Protein AF-A0A4Y8C346-F1 (afdb_monomer_lite)

Sequence (76 aa):
LGLFNLYNLLVASACVNELVKPDLKDLEKAISGFGGVCGRVEQVAKGVIVDFAHTPDGIEKVLDTLKNKKLIVVFG

Structure (mmCIF, N/CA/C/O backbone):
data_AF-A0A4Y8C346-F1
#
_entry.id   AF-A0A4Y8C346-F1
#
loop_
_atom_site.group_PDB
_atom_site.id
_atom_site.type_symbol
_atom_site.label_atom_id
_atom_site.label_alt_id
_atom_site.label_comp_id
_atom_site.label_asym_id
_atom_site.label_entity_id
_atom_site.label_seq_id
_atom_site.pdbx_PDB_ins_code
_atom_site.Cartn_x
_atom_site.Cartn_y
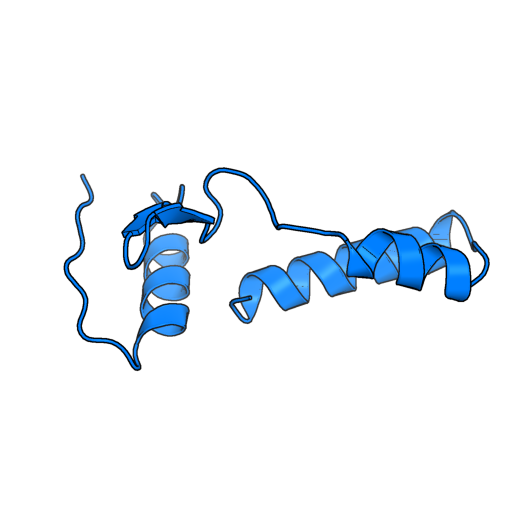_atom_site.Cartn_z
_atom_site.occupancy
_atom_site.B_iso_or_equiv
_atom_site.auth_seq_id
_atom_site.auth_comp_id
_atom_site.auth_asym_id
_atom_site.auth_atom_id
_atom_site.pdbx_PDB_model_num
ATOM 1 N N . LEU A 1 1 ? -5.506 5.247 -2.973 1.00 60.81 1 LEU A N 1
ATOM 2 C CA . LEU A 1 1 ? -4.102 4.940 -2.619 1.00 60.81 1 LEU A CA 1
ATOM 3 C C . LEU A 1 1 ? -3.641 5.956 -1.586 1.00 60.81 1 LEU A C 1
ATOM 5 O O . LEU A 1 1 ? -3.924 7.133 -1.771 1.00 60.81 1 LEU A O 1
ATOM 9 N N . GLY A 1 2 ? -2.998 5.521 -0.503 1.00 75.06 2 GLY A N 1
ATOM 10 C CA . GLY A 1 2 ? -2.278 6.451 0.373 1.00 75.06 2 GLY A CA 1
ATOM 11 C C . GLY A 1 2 ? -1.063 7.048 -0.335 1.00 75.06 2 GLY A C 1
ATOM 12 O O . GLY A 1 2 ? -0.572 6.453 -1.299 1.00 75.06 2 GLY A O 1
ATOM 13 N N . LEU A 1 3 ? -0.561 8.190 0.149 1.00 82.31 3 LEU A N 1
ATOM 14 C CA . LEU A 1 3 ? 0.618 8.864 -0.422 1.00 82.31 3 LEU A CA 1
ATOM 15 C C . LEU A 1 3 ? 1.824 7.922 -0.526 1.00 82.31 3 LEU A C 1
ATOM 17 O O . LEU A 1 3 ? 2.531 7.931 -1.527 1.00 82.31 3 LEU A O 1
ATOM 21 N N . PHE A 1 4 ? 2.006 7.046 0.461 1.00 82.50 4 PHE A N 1
ATOM 22 C CA . PHE A 1 4 ? 3.087 6.064 0.458 1.00 82.50 4 PHE A CA 1
ATOM 23 C C . PHE A 1 4 ? 3.011 5.095 -0.735 1.00 82.50 4 PHE A C 1
ATOM 25 O O . PHE A 1 4 ? 3.999 4.885 -1.434 1.00 82.50 4 PHE A O 1
ATOM 32 N N . ASN A 1 5 ? 1.824 4.556 -1.031 1.00 84.06 5 ASN A N 1
ATOM 33 C CA . ASN A 1 5 ? 1.646 3.661 -2.177 1.00 84.06 5 ASN A CA 1
ATOM 34 C C . ASN A 1 5 ? 1.777 4.404 -3.513 1.00 84.06 5 ASN A C 1
ATOM 36 O O . ASN A 1 5 ? 2.252 3.815 -4.480 1.00 84.06 5 ASN A O 1
ATOM 40 N N . LEU A 1 6 ? 1.403 5.688 -3.566 1.00 87.88 6 LEU A N 1
ATOM 41 C CA . LEU A 1 6 ? 1.650 6.524 -4.740 1.00 87.88 6 LEU A CA 1
ATOM 42 C C . LEU A 1 6 ? 3.154 6.699 -4.986 1.00 87.88 6 LEU A C 1
ATOM 44 O O . LEU A 1 6 ? 3.599 6.507 -6.112 1.00 87.88 6 LEU A O 1
ATOM 48 N N . TYR A 1 7 ? 3.945 6.997 -3.952 1.00 90.94 7 TYR A N 1
ATOM 49 C CA . TYR A 1 7 ? 5.400 7.102 -4.093 1.00 90.94 7 TYR A CA 1
ATOM 50 C C . TYR A 1 7 ? 6.034 5.792 -4.554 1.00 90.94 7 TYR A C 1
ATOM 52 O O . TYR A 1 7 ? 6.841 5.808 -5.481 1.00 90.94 7 TYR A O 1
ATOM 60 N N . ASN A 1 8 ? 5.621 4.657 -3.985 1.00 90.88 8 ASN A N 1
ATOM 61 C CA . ASN A 1 8 ? 6.116 3.347 -4.417 1.00 90.88 8 ASN A CA 1
ATOM 62 C C . ASN A 1 8 ? 5.798 3.080 -5.893 1.00 90.88 8 ASN A C 1
ATOM 64 O O . ASN A 1 8 ? 6.664 2.624 -6.638 1.00 90.88 8 ASN A O 1
ATOM 68 N N . LEU A 1 9 ? 4.577 3.406 -6.326 1.00 92.44 9 LEU A N 1
ATOM 69 C CA . LEU A 1 9 ? 4.162 3.248 -7.714 1.00 92.44 9 LEU A CA 1
ATOM 70 C C . LEU A 1 9 ? 4.961 4.160 -8.652 1.00 92.44 9 LEU A C 1
ATOM 72 O O . LEU A 1 9 ? 5.415 3.703 -9.697 1.00 92.44 9 LEU A O 1
ATOM 76 N N . LEU A 1 10 ? 5.169 5.425 -8.276 1.00 93.75 10 LEU A N 1
ATOM 77 C CA . LEU A 1 10 ? 5.945 6.383 -9.067 1.00 93.75 10 LEU A CA 1
ATOM 78 C C . LEU A 1 10 ? 7.405 5.953 -9.207 1.00 93.75 10 LEU A C 1
ATOM 80 O O . LEU A 1 10 ? 7.933 5.979 -10.315 1.00 93.75 10 LEU A O 1
ATOM 84 N N . VAL A 1 11 ? 8.040 5.510 -8.118 1.00 96.38 11 VAL A N 1
ATOM 85 C CA . VAL A 1 11 ? 9.422 5.007 -8.153 1.00 96.38 11 VAL A 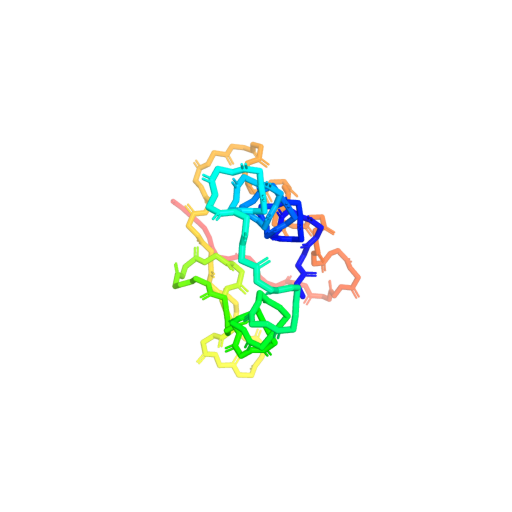CA 1
ATOM 86 C C . VAL A 1 11 ? 9.514 3.765 -9.035 1.00 96.38 11 VAL A C 1
ATOM 88 O O . VAL A 1 11 ? 10.360 3.721 -9.923 1.00 96.38 11 VAL A O 1
ATOM 91 N N . ALA A 1 12 ? 8.616 2.792 -8.859 1.00 95.06 12 ALA A N 1
ATOM 92 C CA . ALA A 1 12 ? 8.593 1.594 -9.697 1.00 95.06 12 ALA A CA 1
ATOM 93 C C . ALA A 1 12 ? 8.411 1.943 -11.185 1.00 95.06 12 ALA A C 1
ATOM 95 O O . ALA A 1 12 ? 9.138 1.433 -12.036 1.00 95.06 12 ALA A O 1
ATOM 96 N N . SER A 1 13 ? 7.496 2.865 -11.488 1.00 95.25 13 SER A N 1
ATOM 97 C CA . SER A 1 13 ? 7.232 3.329 -12.854 1.00 95.25 13 SER A CA 1
ATOM 98 C C . SER A 1 13 ? 8.442 4.042 -13.455 1.00 95.25 13 SER A C 1
ATOM 100 O O . SER A 1 13 ? 8.802 3.776 -14.598 1.00 95.25 13 SER A O 1
ATOM 102 N N . ALA A 1 14 ? 9.109 4.904 -12.680 1.00 96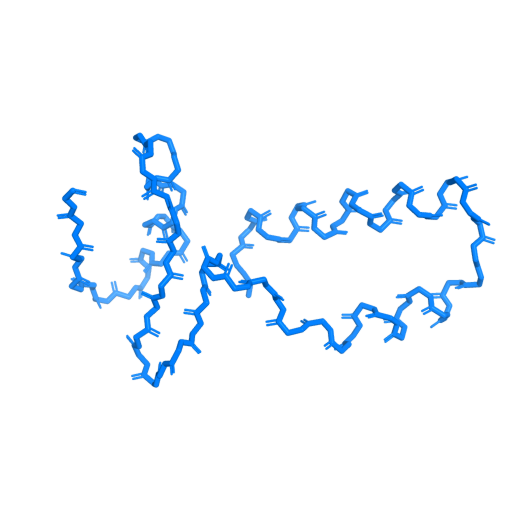.56 14 ALA A N 1
ATOM 103 C CA . ALA A 1 14 ? 10.317 5.603 -13.106 1.00 96.56 14 ALA A CA 1
ATOM 104 C C . ALA A 1 14 ? 11.472 4.627 -13.379 1.00 96.56 14 ALA A C 1
ATOM 106 O O . ALA A 1 14 ? 12.139 4.740 -14.405 1.00 96.56 14 ALA A O 1
ATOM 107 N N . CYS A 1 15 ? 11.669 3.628 -12.511 1.00 97.69 15 CYS A N 1
ATOM 108 C CA . CYS A 1 15 ? 12.671 2.583 -12.717 1.00 97.69 15 CYS A CA 1
ATOM 109 C C . CYS A 1 15 ? 12.408 1.783 -14.000 1.00 97.69 15 CYS A C 1
ATOM 111 O O . CYS A 1 15 ? 13.334 1.560 -14.775 1.00 97.69 15 CYS A O 1
ATOM 113 N N . VAL A 1 16 ? 11.160 1.374 -14.251 1.00 96.94 16 VAL A N 1
ATOM 114 C CA . VAL A 1 16 ? 10.798 0.659 -15.487 1.00 96.94 16 VAL A CA 1
ATOM 115 C C . VAL A 1 16 ? 11.016 1.547 -16.712 1.00 96.94 16 VAL A C 1
ATOM 117 O O . VAL A 1 16 ? 11.605 1.095 -17.694 1.00 96.94 16 VAL A O 1
ATOM 120 N N . ASN A 1 17 ? 10.595 2.811 -16.644 1.00 96.38 17 ASN A N 1
ATOM 121 C CA . ASN A 1 17 ? 10.771 3.762 -17.736 1.00 96.38 17 ASN A CA 1
ATOM 122 C C . ASN A 1 17 ? 12.250 3.969 -18.095 1.00 96.38 17 ASN A C 1
ATOM 124 O O . ASN A 1 17 ? 12.583 4.024 -19.273 1.00 96.38 17 ASN A O 1
ATOM 128 N N . GLU A 1 18 ? 13.141 4.031 -17.105 1.00 97.19 18 GLU A N 1
ATOM 129 C CA . GLU A 1 18 ? 14.573 4.239 -17.347 1.00 97.19 18 GLU A CA 1
ATOM 130 C C . GLU A 1 18 ? 15.293 2.968 -17.822 1.00 97.19 18 GLU A C 1
ATOM 132 O O . GLU A 1 18 ? 16.091 3.012 -18.760 1.00 97.19 18 GLU A O 1
ATOM 137 N N . LEU A 1 19 ? 15.014 1.824 -17.188 1.00 97.88 19 LEU A N 1
ATOM 138 C CA . LEU A 1 19 ? 15.755 0.582 -17.428 1.00 97.88 19 LEU A CA 1
ATOM 139 C C . LEU A 1 19 ? 15.255 -0.189 -18.652 1.00 97.88 19 LEU A C 1
ATOM 141 O O . LEU A 1 19 ? 16.056 -0.791 -19.364 1.00 97.88 19 LEU A O 1
ATOM 145 N N . VAL A 1 20 ? 13.940 -0.195 -18.882 1.00 96.44 20 VAL A N 1
ATOM 146 C CA . VAL A 1 20 ? 13.298 -0.980 -19.951 1.00 96.44 20 VAL A CA 1
ATOM 147 C C . VAL A 1 20 ? 12.932 -0.102 -21.146 1.00 96.44 20 VAL A C 1
ATOM 149 O O . VAL A 1 20 ? 12.946 -0.585 -22.275 1.00 96.44 20 VAL A O 1
ATOM 152 N N . LYS A 1 21 ? 12.640 1.186 -20.911 1.00 95.62 21 LYS A N 1
ATOM 153 C CA . LYS A 1 21 ? 12.220 2.161 -21.935 1.00 95.62 21 LYS A CA 1
ATOM 154 C C . LYS A 1 21 ? 11.040 1.668 -22.797 1.00 95.62 21 LYS A C 1
ATOM 156 O O . LYS A 1 21 ? 11.147 1.669 -24.024 1.00 95.62 21 LYS A O 1
ATOM 161 N N . PRO A 1 22 ? 9.930 1.212 -22.180 1.00 95.62 22 PRO A N 1
ATOM 162 C CA . PRO A 1 22 ? 8.745 0.791 -22.923 1.00 95.62 22 PRO A CA 1
ATOM 163 C C . PRO A 1 22 ? 8.051 1.988 -23.593 1.00 95.62 22 PRO A C 1
ATOM 165 O O . PRO A 1 22 ? 8.332 3.145 -23.274 1.00 95.62 22 PRO A O 1
ATOM 168 N N . ASP A 1 23 ? 7.080 1.715 -24.469 1.00 96.75 23 ASP A N 1
ATOM 169 C CA . ASP A 1 23 ? 6.108 2.739 -24.857 1.00 96.75 23 ASP A CA 1
ATOM 170 C C . ASP A 1 23 ? 5.338 3.200 -23.605 1.00 96.75 23 ASP A C 1
ATOM 172 O O . ASP A 1 23 ? 4.880 2.387 -22.793 1.00 96.75 23 ASP A O 1
ATOM 176 N N . LEU A 1 24 ? 5.191 4.516 -23.436 1.00 94.31 24 LEU A N 1
ATOM 177 C CA . LEU A 1 24 ? 4.501 5.093 -22.282 1.00 94.31 24 LEU A CA 1
ATOM 178 C C . LEU A 1 24 ? 3.047 4.620 -22.167 1.00 94.31 24 LEU A C 1
ATOM 180 O O . LEU A 1 24 ? 2.551 4.484 -21.051 1.00 94.31 24 LEU A O 1
ATOM 184 N N . LYS A 1 25 ? 2.375 4.322 -23.284 1.00 95.75 25 LYS A N 1
ATOM 185 C CA . LYS A 1 25 ? 1.006 3.787 -23.280 1.00 95.75 25 LYS A CA 1
ATOM 186 C C . LYS A 1 25 ? 0.941 2.382 -22.694 1.00 95.75 25 LYS A C 1
ATOM 188 O O . LYS A 1 25 ? -0.038 2.048 -22.029 1.00 95.75 25 LYS A O 1
ATOM 193 N N . ASP A 1 26 ? 1.968 1.565 -22.917 1.00 94.38 26 ASP A N 1
ATOM 194 C CA . ASP A 1 26 ? 2.035 0.224 -22.336 1.00 94.38 26 ASP A CA 1
ATOM 195 C C . ASP A 1 26 ? 2.264 0.303 -20.825 1.00 94.38 26 ASP A C 1
ATOM 197 O O . ASP A 1 26 ? 1.613 -0.415 -20.061 1.00 94.38 26 ASP A O 1
ATOM 201 N N . LEU A 1 27 ? 3.130 1.225 -20.386 1.00 94.31 27 LEU A N 1
ATOM 202 C CA . LEU A 1 27 ? 3.356 1.493 -18.967 1.00 94.31 27 LEU A CA 1
ATOM 203 C C . LEU A 1 27 ? 2.084 2.018 -18.284 1.00 94.31 27 LEU A C 1
ATOM 205 O O . LEU A 1 27 ? 1.704 1.516 -17.227 1.00 94.31 27 LEU A O 1
ATOM 209 N N . GLU A 1 28 ? 1.390 2.975 -18.907 1.00 94.31 28 GLU A N 1
ATOM 210 C CA . GLU A 1 28 ? 0.102 3.489 -18.429 1.00 94.31 28 GLU A CA 1
ATOM 211 C C . GLU A 1 28 ? -0.910 2.351 -18.273 1.00 94.31 28 GLU A C 1
ATOM 213 O O . GLU A 1 28 ? -1.455 2.154 -17.187 1.00 94.31 28 GLU A O 1
ATOM 218 N N . LYS A 1 29 ? -1.092 1.539 -19.321 1.00 94.31 29 LYS A N 1
ATOM 219 C CA . LYS A 1 29 ? -2.027 0.409 -19.318 1.00 94.31 29 LYS A CA 1
ATOM 220 C C . LYS A 1 29 ? -1.707 -0.609 -18.222 1.00 94.31 29 LYS A C 1
ATOM 222 O O . LYS A 1 29 ? -2.628 -1.115 -17.579 1.00 94.31 29 LYS A O 1
ATOM 227 N N . ALA A 1 30 ? -0.426 -0.904 -18.000 1.00 91.62 30 ALA A N 1
ATOM 228 C CA . ALA A 1 30 ? 0.011 -1.816 -16.946 1.00 91.62 30 ALA A CA 1
ATOM 229 C C . ALA A 1 30 ? -0.335 -1.286 -15.543 1.00 91.62 30 ALA A C 1
ATOM 231 O O . ALA A 1 30 ? -0.732 -2.057 -14.668 1.00 91.62 30 ALA A O 1
ATOM 232 N N . ILE A 1 31 ? -0.229 0.029 -15.336 1.00 92.06 31 ILE A N 1
ATOM 233 C CA . ILE A 1 31 ? -0.486 0.671 -14.042 1.00 92.06 31 ILE A CA 1
ATOM 234 C C . ILE A 1 31 ? -1.982 0.909 -13.804 1.00 92.06 31 ILE A C 1
ATOM 236 O O . ILE A 1 31 ? -2.444 0.768 -12.672 1.00 92.06 31 ILE A O 1
ATOM 240 N N . SER A 1 32 ? -2.766 1.235 -14.838 1.00 91.06 32 SER A N 1
ATOM 241 C CA . SER A 1 32 ? -4.199 1.544 -14.692 1.00 91.06 32 SER A CA 1
ATOM 242 C C . SER A 1 32 ? -5.010 0.398 -14.078 1.00 91.06 32 SER A C 1
ATOM 244 O O . SER A 1 32 ? -6.015 0.647 -13.415 1.00 91.06 32 SER A O 1
ATOM 246 N N . GLY A 1 33 ? -4.583 -0.851 -14.284 1.00 84.88 33 GLY A N 1
ATOM 247 C CA . GLY A 1 33 ? -5.222 -2.042 -13.715 1.00 84.88 33 GLY A CA 1
ATOM 248 C C . GLY A 1 33 ? -4.679 -2.471 -12.348 1.00 84.88 33 GLY A C 1
ATOM 249 O O . GLY A 1 33 ? -5.117 -3.490 -11.814 1.00 84.88 33 GLY A O 1
ATOM 250 N N . PHE A 1 34 ? -3.711 -1.748 -11.783 1.00 88.19 34 PHE A N 1
ATOM 251 C CA . PHE A 1 34 ? -3.035 -2.168 -10.563 1.00 88.19 34 PHE A CA 1
ATOM 252 C C . PHE A 1 34 ? -3.934 -1.988 -9.331 1.00 88.19 34 PHE A C 1
ATOM 254 O O . PHE A 1 34 ? -4.118 -0.885 -8.816 1.00 88.19 34 PHE A O 1
ATOM 261 N N . GLY A 1 35 ? -4.476 -3.101 -8.832 1.00 82.62 35 GLY A N 1
ATOM 262 C CA . GLY A 1 35 ? -5.370 -3.139 -7.668 1.00 82.62 35 GLY A CA 1
ATOM 263 C C . GLY A 1 35 ? -4.687 -2.925 -6.311 1.00 82.62 35 GLY A C 1
ATOM 264 O O . GLY A 1 35 ? -5.371 -2.883 -5.291 1.00 82.62 35 GLY A O 1
ATOM 265 N N . GLY A 1 36 ? -3.360 -2.776 -6.282 1.00 87.25 36 GLY A N 1
ATOM 266 C CA . GLY A 1 36 ? -2.568 -2.689 -5.057 1.00 87.25 36 GLY A CA 1
ATOM 267 C C . GLY A 1 36 ? -1.874 -4.002 -4.699 1.00 87.25 36 GLY A C 1
ATOM 268 O O . GLY A 1 36 ? -1.787 -4.926 -5.505 1.00 87.25 36 GLY A O 1
ATOM 269 N N . VAL A 1 37 ? -1.339 -4.062 -3.480 1.00 89.44 37 VAL A N 1
ATOM 270 C CA . VAL A 1 37 ? -0.598 -5.217 -2.956 1.00 89.44 37 VAL A CA 1
ATOM 271 C C . VAL A 1 37 ? -1.331 -5.760 -1.734 1.00 89.44 37 VAL A C 1
ATOM 273 O O . VAL A 1 37 ? -1.774 -4.980 -0.890 1.00 89.44 37 VAL A O 1
ATOM 276 N N . CYS A 1 38 ? -1.420 -7.086 -1.631 1.00 91.44 38 CYS A N 1
ATOM 277 C CA . CYS A 1 38 ? -1.969 -7.765 -0.458 1.00 91.44 38 CYS A CA 1
ATOM 278 C C . CYS A 1 38 ? -1.262 -7.296 0.830 1.00 91.44 38 CYS A C 1
ATOM 280 O O . CYS A 1 38 ? -0.031 -7.195 0.878 1.00 9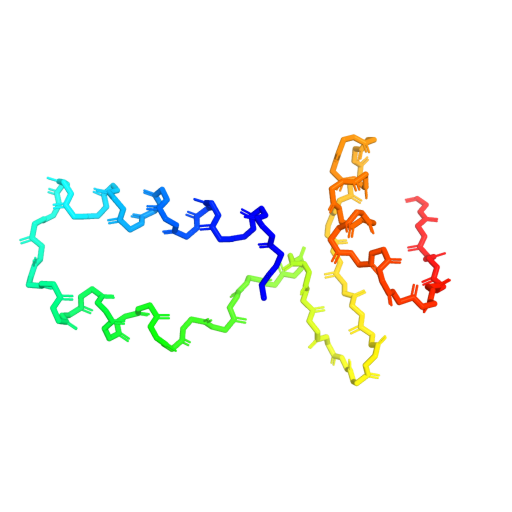1.44 38 CYS A O 1
ATOM 282 N N . GLY A 1 39 ? -2.041 -6.954 1.858 1.00 90.31 39 GLY A N 1
ATOM 283 C CA . GLY A 1 39 ? -1.545 -6.456 3.142 1.00 90.31 39 GLY A CA 1
ATOM 284 C C . GLY A 1 39 ? -0.863 -5.080 3.093 1.00 90.31 39 GLY A C 1
ATOM 285 O O . GLY A 1 39 ? -0.009 -4.798 3.937 1.00 90.31 39 GLY A O 1
ATOM 286 N N . ARG A 1 40 ? -1.168 -4.227 2.104 1.00 90.88 40 ARG A N 1
ATOM 287 C CA . ARG A 1 40 ? -0.665 -2.837 2.007 1.00 90.88 40 ARG A CA 1
ATOM 288 C C . ARG A 1 40 ? -1.808 -1.851 1.785 1.00 90.88 40 ARG A C 1
ATOM 290 O O . ARG A 1 40 ? -2.114 -1.479 0.650 1.00 90.88 40 ARG A O 1
ATOM 297 N N . VAL A 1 41 ? -2.416 -1.403 2.879 1.00 90.81 41 VAL A N 1
ATOM 298 C CA . VAL A 1 41 ? -3.650 -0.604 2.913 1.00 90.81 41 VAL A CA 1
ATOM 299 C C . VAL A 1 41 ? -4.718 -1.267 2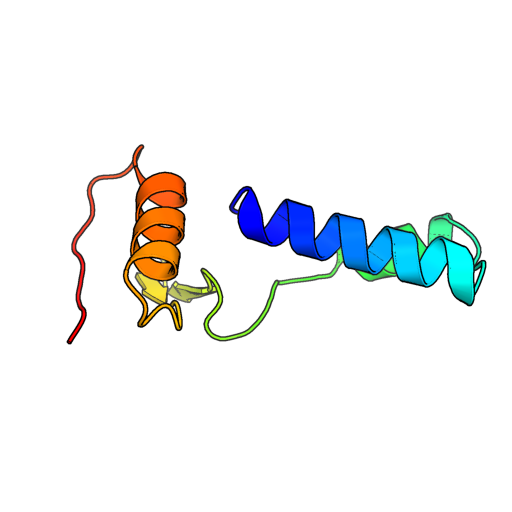.033 1.00 90.81 41 VAL A C 1
ATOM 301 O O . VAL A 1 41 ? -5.395 -0.626 1.228 1.00 90.81 41 VAL A O 1
ATOM 304 N N . GLU A 1 42 ? -4.818 -2.590 2.150 1.00 92.12 42 GLU A N 1
ATOM 305 C CA . GLU A 1 42 ? -5.684 -3.425 1.330 1.00 92.12 42 GLU A CA 1
ATOM 306 C C . GLU A 1 42 ? -7.110 -3.372 1.869 1.00 92.12 42 GLU A C 1
ATOM 308 O O . GLU A 1 42 ? -7.355 -3.645 3.045 1.00 92.12 42 GLU A O 1
ATOM 313 N N . GLN A 1 43 ? -8.071 -3.052 1.006 1.00 90.75 43 GLN A N 1
ATOM 314 C CA . GLN A 1 43 ? -9.479 -3.117 1.368 1.00 90.75 43 GLN A CA 1
ATOM 315 C C . GLN A 1 43 ? -10.018 -4.535 1.149 1.00 90.75 43 GLN A C 1
ATOM 317 O O . GLN A 1 43 ? -10.450 -4.876 0.053 1.00 90.75 43 GLN A O 1
ATOM 322 N N . VAL A 1 44 ? -10.031 -5.340 2.211 1.00 94.31 44 VAL A N 1
ATOM 323 C CA . VAL A 1 44 ? -10.509 -6.738 2.169 1.00 94.31 44 VAL A CA 1
ATOM 324 C C . VAL A 1 44 ? -12.033 -6.857 2.286 1.00 94.31 44 VAL A C 1
ATOM 326 O O . VAL A 1 44 ? -12.623 -7.842 1.855 1.00 94.31 44 VAL A O 1
ATOM 329 N N . ALA A 1 45 ? -12.690 -5.842 2.856 1.00 94.50 45 ALA A N 1
ATOM 330 C CA . ALA A 1 45 ? -14.144 -5.708 2.885 1.00 94.50 45 ALA A CA 1
ATOM 331 C C . ALA A 1 45 ? -14.541 -4.228 2.979 1.00 94.50 45 ALA A C 1
ATOM 333 O O . ALA A 1 45 ? -13.717 -3.351 3.256 1.00 94.50 45 ALA A O 1
ATOM 334 N N . LYS A 1 46 ? -15.825 -3.914 2.773 1.00 93.19 46 LYS A N 1
ATOM 335 C CA . LYS A 1 46 ? -16.319 -2.534 2.888 1.00 93.19 46 LYS A CA 1
ATOM 336 C C . LYS A 1 46 ? -16.022 -1.983 4.290 1.00 93.19 46 LYS A C 1
ATOM 338 O O . LYS A 1 46 ? -16.585 -2.442 5.275 1.00 93.19 46 LYS A O 1
ATOM 343 N N . GLY A 1 47 ? -15.150 -0.977 4.357 1.00 92.25 47 GLY A N 1
ATOM 344 C CA . GLY A 1 47 ? -14.723 -0.346 5.612 1.00 92.25 47 GLY A CA 1
ATOM 345 C C . GLY A 1 47 ? -13.674 -1.116 6.428 1.00 92.25 47 GLY A C 1
ATOM 346 O O . GLY A 1 47 ? -13.265 -0.606 7.464 1.00 92.25 47 GLY A O 1
ATOM 347 N N . VAL A 1 48 ? -13.209 -2.281 5.962 1.00 94.81 48 VAL A N 1
ATOM 348 C CA . VAL A 1 48 ? -12.153 -3.071 6.615 1.00 94.81 48 VAL A CA 1
ATOM 349 C C . VAL A 1 48 ? -10.878 -2.967 5.791 1.00 94.81 48 VAL A C 1
ATOM 351 O O . VAL A 1 48 ? -10.879 -3.278 4.598 1.00 94.81 48 VAL A O 1
ATOM 354 N N . ILE A 1 49 ? -9.807 -2.506 6.430 1.00 93.44 49 ILE A N 1
ATOM 355 C CA . ILE A 1 49 ? -8.499 -2.303 5.809 1.00 93.44 49 ILE A CA 1
ATOM 356 C C . ILE A 1 49 ? -7.482 -3.161 6.555 1.00 93.44 49 ILE A C 1
ATOM 358 O O . ILE A 1 49 ? -7.454 -3.137 7.784 1.00 93.44 49 ILE A O 1
ATOM 362 N N . VAL A 1 50 ? -6.660 -3.896 5.810 1.00 94.50 50 VAL A N 1
ATOM 363 C CA . VAL A 1 50 ? -5.555 -4.700 6.338 1.00 94.50 50 VAL A CA 1
ATOM 364 C C . VAL A 1 50 ? -4.236 -4.096 5.868 1.00 94.50 50 VAL A C 1
ATOM 366 O O . VAL A 1 50 ? -4.055 -3.801 4.685 1.00 94.50 50 VAL A O 1
ATOM 369 N N . ASP A 1 51 ? -3.310 -3.909 6.805 1.00 94.12 51 ASP A N 1
ATOM 370 C CA . ASP A 1 51 ? -1.946 -3.474 6.527 1.00 94.12 51 ASP A CA 1
ATOM 371 C C . ASP A 1 51 ? -0.948 -4.281 7.368 1.00 94.12 51 ASP A C 1
ATOM 373 O O . ASP A 1 51 ? -1.250 -4.709 8.479 1.00 94.12 51 ASP A O 1
ATOM 377 N N . PHE A 1 52 ? 0.234 -4.510 6.809 1.00 93.19 52 PHE A N 1
ATOM 378 C CA . PHE A 1 52 ? 1.337 -5.257 7.412 1.00 93.19 52 PHE A CA 1
ATOM 379 C C . PHE A 1 52 ? 2.204 -4.429 8.379 1.00 93.19 52 PHE A C 1
ATOM 381 O O . PHE A 1 52 ? 3.155 -4.956 8.965 1.00 93.19 52 PHE A O 1
ATOM 388 N N . ALA A 1 53 ? 1.965 -3.122 8.491 1.00 93.25 53 ALA A N 1
ATOM 389 C CA . ALA A 1 53 ? 2.735 -2.231 9.343 1.00 93.25 53 ALA A CA 1
ATOM 390 C C . ALA A 1 53 ? 2.852 -2.769 10.780 1.00 93.25 53 ALA A C 1
ATOM 392 O O . ALA A 1 53 ? 1.864 -2.915 11.491 1.00 93.25 53 ALA A O 1
ATOM 393 N N . HIS A 1 54 ? 4.091 -3.028 11.200 1.00 94.56 54 HIS A N 1
ATOM 394 C CA . HIS A 1 54 ? 4.448 -3.539 12.531 1.00 94.56 54 HIS A CA 1
ATOM 395 C C . HIS A 1 54 ? 5.591 -2.735 13.175 1.00 94.56 54 HIS A C 1
ATOM 397 O O . HIS A 1 54 ? 6.098 -3.088 14.236 1.00 94.56 54 HIS A O 1
ATOM 403 N N . THR A 1 55 ? 6.028 -1.653 12.527 1.00 94.38 55 THR A N 1
ATOM 404 C CA . THR A 1 55 ? 7.002 -0.698 13.065 1.00 94.38 55 THR A CA 1
ATOM 405 C C . THR A 1 55 ? 6.295 0.616 13.402 1.00 94.38 55 THR A C 1
ATOM 407 O O . THR A 1 55 ? 5.306 0.942 12.740 1.00 94.38 55 THR A O 1
ATOM 410 N N . PRO A 1 56 ? 6.793 1.407 14.374 1.00 94.81 56 PRO A N 1
ATOM 411 C CA . PRO A 1 56 ? 6.178 2.687 14.730 1.00 94.81 56 PRO A CA 1
ATOM 412 C C . PRO A 1 56 ? 5.962 3.621 13.526 1.00 94.81 56 PRO A C 1
ATOM 414 O O . PRO A 1 56 ? 4.849 4.089 13.312 1.00 94.81 56 PRO A O 1
ATOM 417 N N . ASP A 1 57 ? 6.988 3.803 12.686 1.00 92.88 57 ASP A N 1
ATOM 418 C CA . ASP A 1 57 ? 6.919 4.628 11.466 1.00 92.88 57 ASP A CA 1
ATOM 419 C C . ASP A 1 57 ? 5.907 4.087 10.438 1.00 92.88 57 ASP A C 1
ATOM 421 O O . ASP A 1 57 ? 5.156 4.849 9.826 1.00 92.88 57 ASP A O 1
ATOM 425 N N . GLY A 1 58 ? 5.846 2.763 10.258 1.00 90.81 58 GLY A N 1
ATOM 426 C CA . GLY A 1 58 ? 4.882 2.145 9.350 1.00 90.81 58 GLY A CA 1
ATOM 427 C C . GLY A 1 58 ? 3.444 2.373 9.810 1.00 90.81 58 GLY A C 1
ATOM 428 O O . GLY A 1 58 ? 2.591 2.762 9.013 1.00 90.81 58 GLY A O 1
ATOM 429 N N . ILE A 1 59 ? 3.188 2.175 11.105 1.00 93.50 59 ILE A N 1
ATOM 430 C CA . ILE A 1 59 ? 1.863 2.368 11.704 1.00 93.50 59 ILE A CA 1
ATOM 431 C C . ILE A 1 59 ? 1.452 3.841 11.598 1.00 93.50 59 ILE A C 1
ATOM 433 O O . ILE A 1 59 ? 0.334 4.126 11.169 1.00 93.50 59 ILE A O 1
ATOM 437 N N . GLU A 1 60 ? 2.355 4.777 11.904 1.00 92.94 60 GLU A N 1
ATOM 438 C CA . GLU A 1 60 ? 2.103 6.217 11.775 1.00 92.94 60 GLU A CA 1
ATOM 439 C C . GLU A 1 60 ? 1.673 6.594 10.349 1.00 92.94 60 GLU A C 1
ATOM 441 O O . GLU A 1 60 ? 0.647 7.250 10.164 1.00 92.94 60 GLU A O 1
ATOM 446 N N . LYS A 1 61 ? 2.378 6.102 9.323 1.00 90.06 61 LYS A N 1
ATOM 447 C CA . LYS A 1 61 ? 2.040 6.361 7.910 1.00 90.06 61 LYS A CA 1
ATOM 448 C C . LYS A 1 61 ? 0.666 5.822 7.511 1.00 90.06 61 LYS A C 1
ATOM 450 O O . LYS A 1 61 ? -0.057 6.476 6.748 1.00 90.06 61 LYS A O 1
ATOM 455 N N . VAL A 1 62 ? 0.301 4.636 7.999 1.00 91.81 62 VAL A N 1
ATOM 456 C CA . VAL A 1 62 ? -1.014 4.031 7.729 1.00 91.81 62 VAL A CA 1
ATOM 457 C C . VAL A 1 62 ? -2.122 4.846 8.395 1.00 91.81 62 VAL A C 1
ATOM 459 O O . VAL A 1 62 ? -3.124 5.163 7.749 1.00 91.81 62 VAL A O 1
ATOM 462 N N . LEU A 1 63 ? -1.938 5.236 9.658 1.00 92.25 63 LEU A N 1
ATOM 463 C CA . LEU A 1 63 ? -2.924 6.031 10.388 1.00 92.25 63 LEU A CA 1
ATOM 464 C C . LEU A 1 63 ? -3.063 7.445 9.810 1.00 92.25 63 LEU A C 1
ATOM 466 O O . LEU A 1 63 ? -4.191 7.902 9.622 1.00 92.25 63 LEU A O 1
ATOM 470 N N . ASP A 1 64 ? -1.962 8.104 9.433 1.00 91.06 64 ASP A N 1
ATOM 471 C CA . ASP A 1 64 ? -2.005 9.430 8.797 1.00 91.06 64 ASP A CA 1
ATOM 472 C C . ASP A 1 64 ? -2.727 9.384 7.441 1.00 91.06 64 ASP A C 1
ATOM 474 O O . ASP A 1 64 ? -3.556 10.246 7.138 1.00 91.06 64 ASP A O 1
ATOM 478 N N . THR A 1 65 ? -2.518 8.313 6.664 1.00 88.88 65 THR A N 1
ATOM 479 C CA . THR A 1 65 ? -3.245 8.065 5.405 1.00 88.88 65 THR A CA 1
ATOM 480 C C . THR A 1 65 ? -4.764 7.997 5.614 1.00 88.88 65 THR A C 1
ATOM 482 O O . THR A 1 65 ? -5.539 8.351 4.720 1.00 88.88 65 THR A O 1
ATOM 485 N N . LEU A 1 66 ? -5.210 7.545 6.787 1.00 90.44 66 LEU A N 1
ATOM 486 C CA . LEU A 1 66 ? -6.616 7.306 7.107 1.00 90.44 66 LEU A CA 1
ATOM 487 C C . LEU A 1 66 ? -7.212 8.340 8.078 1.00 90.44 66 LEU A C 1
ATOM 489 O O . LEU A 1 66 ? -8.385 8.218 8.434 1.00 90.44 66 LEU A O 1
ATOM 493 N N . LYS A 1 67 ? -6.461 9.386 8.452 1.00 88.81 67 LYS A N 1
ATOM 494 C CA . LYS A 1 67 ? -6.801 10.338 9.530 1.00 88.81 67 LYS A CA 1
ATOM 495 C C . LYS A 1 67 ? -8.135 11.066 9.388 1.00 88.81 67 LYS A C 1
ATOM 497 O O . LYS A 1 67 ? -8.724 11.481 10.377 1.00 88.81 67 LYS A O 1
ATOM 502 N N . ASN A 1 68 ? -8.640 11.194 8.162 1.00 90.44 68 ASN A N 1
ATOM 503 C CA . ASN A 1 68 ? -9.922 11.847 7.878 1.00 90.44 68 ASN A CA 1
ATOM 504 C C . ASN A 1 68 ? -11.137 10.925 8.113 1.00 90.44 68 ASN A C 1
ATOM 506 O O . ASN A 1 68 ? -12.261 11.272 7.750 1.00 90.44 68 ASN A O 1
ATOM 510 N N . LYS A 1 69 ? -10.931 9.727 8.672 1.00 88.88 69 LYS A N 1
ATOM 511 C CA . LYS A 1 69 ? -11.974 8.742 8.979 1.00 88.88 69 LYS A CA 1
ATOM 512 C C . LYS A 1 69 ? -12.046 8.507 10.488 1.00 88.88 69 LYS A C 1
ATOM 514 O O . LYS A 1 69 ? -11.054 8.636 11.194 1.00 88.88 69 LYS A O 1
ATOM 519 N N . LYS A 1 70 ? -13.216 8.096 10.986 1.00 94.44 70 LYS A N 1
ATOM 520 C CA . LYS A 1 70 ? -13.312 7.485 12.320 1.00 94.44 70 LYS A CA 1
ATOM 521 C C . LYS A 1 70 ? -12.754 6.067 12.230 1.00 94.44 70 LYS A C 1
ATOM 523 O O . LYS A 1 70 ? -13.242 5.285 11.416 1.00 94.44 70 LYS A O 1
ATOM 528 N N . LEU A 1 71 ? -11.735 5.765 13.028 1.00 94.62 71 LEU A N 1
ATOM 529 C CA . LEU A 1 71 ? -10.985 4.516 12.944 1.00 94.62 71 LEU A CA 1
ATOM 530 C C . LEU A 1 71 ? -11.177 3.671 14.199 1.00 94.62 71 LEU A C 1
ATOM 532 O O . LEU A 1 71 ? -11.135 4.181 15.316 1.00 94.62 71 LEU A O 1
ATOM 536 N N . ILE A 1 72 ? -11.345 2.370 13.986 1.00 96.56 72 ILE A N 1
ATOM 537 C CA . ILE A 1 72 ? -11.085 1.337 14.986 1.00 96.56 72 ILE A CA 1
ATOM 538 C C . ILE A 1 72 ? -9.796 0.663 14.526 1.00 96.56 72 ILE A C 1
ATOM 540 O O . ILE A 1 72 ? -9.718 0.224 13.379 1.00 96.56 72 ILE A O 1
ATOM 544 N N . VAL A 1 73 ? -8.788 0.626 15.394 1.00 95.44 73 VAL A N 1
ATOM 545 C CA . VAL A 1 73 ? -7.471 0.067 15.076 1.00 95.44 73 VAL A CA 1
ATOM 546 C C . VAL A 1 73 ? -7.283 -1.206 15.887 1.00 95.44 73 VAL A C 1
ATOM 548 O O . VAL A 1 73 ? -7.415 -1.187 17.109 1.00 95.44 73 VAL A O 1
ATOM 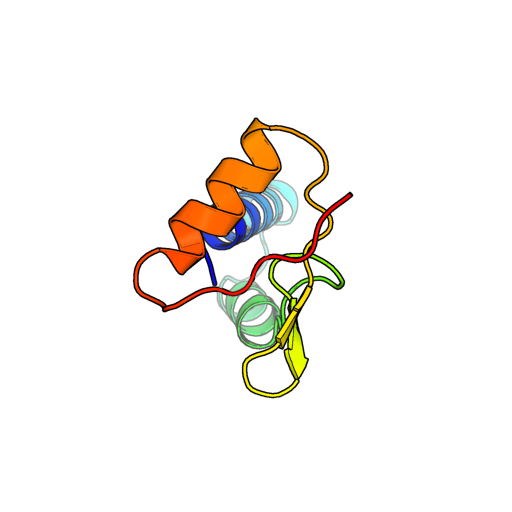551 N N . VAL A 1 74 ? -6.987 -2.305 15.197 1.00 95.31 74 VAL A N 1
ATOM 552 C CA . VAL A 1 74 ? -6.642 -3.595 15.801 1.00 95.31 74 VAL A CA 1
ATOM 553 C C . VAL A 1 74 ? -5.190 -3.877 15.436 1.00 95.31 74 VAL A C 1
ATOM 555 O O . VAL A 1 74 ? -4.874 -4.004 14.257 1.00 95.31 74 VAL A O 1
ATOM 558 N N . PHE A 1 75 ? -4.312 -3.917 16.434 1.00 91.06 75 PHE A N 1
ATOM 559 C CA . PHE A 1 75 ? -2.881 -4.182 16.280 1.00 91.06 75 PHE A CA 1
ATOM 560 C C . PHE A 1 75 ? -2.350 -4.856 17.553 1.00 91.06 75 PHE A C 1
ATOM 562 O O . PHE A 1 75 ? -2.982 -4.749 18.608 1.00 91.06 75 PHE A O 1
ATOM 569 N N . GLY A 1 76 ? -1.218 -5.550 17.453 1.00 86.75 76 GLY A N 1
ATOM 570 C CA . GLY A 1 76 ? -0.580 -6.285 18.545 1.00 86.75 76 GLY A CA 1
ATOM 571 C C . GLY A 1 76 ? 0.648 -7.045 18.077 1.00 86.75 76 GLY A C 1
ATOM 572 O O . GLY A 1 76 ? 0.901 -7.039 16.850 1.00 86.75 76 GLY A O 1
#

Foldseek 3Di:
DFPVQVVVLVVVLVCCCVPVVDDVVVSVVVVVPDQDDPQCQHPPDDVDGGHPDPDPVSVVSSCVSVVVDDDDDDDD

Radius of gyration: 14.94 Å; chains: 1; bounding box: 32×20×43 Å

Secondary structure (DSSP, 8-state):
--HHHHHHHHHHHHHHHHHT---HHHHHHHHHT----TTSSEEEETTEEE----SHHHHHHHHHHHTTS-------

pLDDT: mean 91.76, std 5.39, range [60.81, 97.88]